Protein AF-A0A963LY62-F1 (afdb_monomer)

Structure (mmCIF, N/CA/C/O backbone):
data_AF-A0A963LY62-F1
#
_entry.id   AF-A0A963LY62-F1
#
loop_
_atom_site.group_PDB
_atom_site.id
_atom_site.type_symbol
_atom_site.label_atom_id
_atom_site.label_alt_id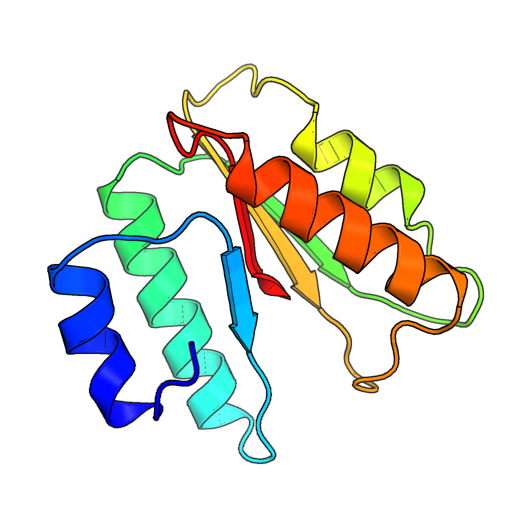
_atom_site.label_comp_id
_atom_site.label_asym_id
_atom_site.label_entity_id
_atom_site.label_seq_id
_atom_site.pdbx_PDB_ins_code
_atom_site.Cartn_x
_atom_site.Cartn_y
_atom_site.Cartn_z
_atom_site.occupancy
_atom_site.B_iso_or_equiv
_atom_site.auth_seq_id
_atom_site.auth_comp_id
_atom_site.auth_asym_id
_atom_site.auth_atom_id
_atom_site.pdbx_PDB_model_num
ATOM 1 N N . MET A 1 1 ? 5.225 13.145 5.036 1.00 85.56 1 MET A N 1
ATOM 2 C CA . MET A 1 1 ? 5.922 12.901 6.321 1.00 85.56 1 MET A CA 1
ATOM 3 C C . MET A 1 1 ? 6.841 11.711 6.127 1.00 85.56 1 MET A C 1
ATOM 5 O O . MET A 1 1 ? 6.401 10.757 5.504 1.00 85.56 1 MET A O 1
ATOM 9 N N . GLN A 1 2 ? 8.076 11.767 6.622 1.00 88.56 2 GLN A N 1
ATOM 10 C CA . GLN A 1 2 ? 9.010 10.639 6.577 1.00 88.56 2 GLN A CA 1
ATOM 11 C C . GLN A 1 2 ? 9.081 9.990 7.962 1.00 88.56 2 GLN A C 1
ATOM 13 O O . GLN A 1 2 ? 9.106 10.700 8.966 1.00 88.56 2 GLN A O 1
ATOM 18 N N . LEU A 1 3 ? 9.072 8.658 8.014 1.00 89.69 3 LEU A N 1
ATOM 19 C CA . LEU A 1 3 ? 9.144 7.877 9.249 1.00 89.69 3 LEU A CA 1
ATOM 20 C C . LEU A 1 3 ? 10.259 6.844 9.123 1.00 89.69 3 LEU A C 1
ATOM 22 O O . LEU A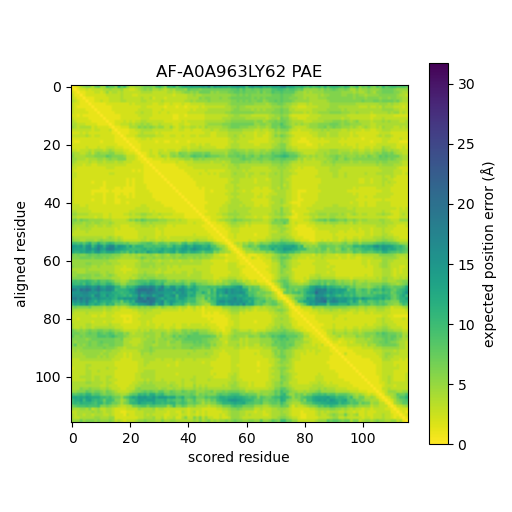 1 3 ? 10.378 6.191 8.089 1.00 89.69 3 LEU A O 1
ATOM 26 N N . ALA A 1 4 ? 11.043 6.668 10.185 1.00 91.25 4 ALA A N 1
ATOM 27 C CA . ALA A 1 4 ? 11.914 5.504 10.292 1.00 91.25 4 ALA A CA 1
ATOM 28 C C . ALA A 1 4 ? 11.075 4.247 10.582 1.00 91.25 4 ALA A C 1
ATOM 30 O O . ALA A 1 4 ? 10.039 4.337 11.245 1.00 91.25 4 ALA A O 1
ATOM 31 N N . ALA A 1 5 ? 11.547 3.068 10.162 1.00 89.25 5 ALA A N 1
ATOM 32 C CA . ALA A 1 5 ? 10.843 1.797 10.377 1.00 89.25 5 ALA A CA 1
ATOM 33 C C . ALA A 1 5 ? 10.464 1.576 11.857 1.00 89.25 5 ALA A C 1
ATOM 35 O O . ALA A 1 5 ? 9.315 1.271 12.169 1.00 89.25 5 ALA A O 1
ATOM 36 N N . ALA A 1 6 ? 11.384 1.868 12.784 1.00 90.81 6 ALA A N 1
ATOM 37 C CA . ALA A 1 6 ? 11.149 1.758 14.227 1.00 90.81 6 ALA A CA 1
ATOM 38 C C . ALA A 1 6 ? 10.020 2.669 14.760 1.00 90.81 6 ALA A C 1
ATOM 40 O O . ALA A 1 6 ? 9.446 2.404 15.813 1.00 90.81 6 ALA A O 1
ATOM 41 N N . GLN A 1 7 ? 9.682 3.749 14.050 1.00 93.25 7 GLN A N 1
ATOM 42 C CA . GLN A 1 7 ? 8.627 4.689 14.445 1.00 93.25 7 GLN A CA 1
ATOM 43 C C . GLN A 1 7 ? 7.249 4.301 13.890 1.00 93.25 7 GLN A C 1
ATOM 45 O O . GLN A 1 7 ? 6.236 4.855 14.327 1.00 93.25 7 GLN A O 1
ATOM 50 N N . LEU A 1 8 ? 7.191 3.358 12.943 1.00 94.06 8 LEU A N 1
ATOM 51 C CA . LEU A 1 8 ? 5.962 2.987 12.246 1.00 94.06 8 LEU A CA 1
ATOM 52 C C . LEU A 1 8 ? 4.893 2.465 13.205 1.00 94.06 8 LEU A C 1
ATOM 54 O O . LEU A 1 8 ? 3.744 2.891 13.129 1.00 94.06 8 LEU A O 1
ATOM 58 N N . GLN A 1 9 ? 5.260 1.590 14.140 1.00 93.00 9 GLN A N 1
ATOM 59 C CA . GLN A 1 9 ? 4.289 0.980 15.049 1.00 93.00 9 GLN A CA 1
ATOM 60 C C . GLN A 1 9 ? 3.604 2.027 15.939 1.00 93.00 9 GLN A C 1
ATOM 62 O O . GLN A 1 9 ? 2.378 2.056 16.039 1.00 93.00 9 GLN A O 1
ATOM 67 N N . GLY A 1 10 ? 4.379 2.955 16.510 1.00 94.62 10 GLY A N 1
ATOM 68 C CA . GLY A 1 10 ? 3.834 4.072 17.286 1.00 94.62 10 GLY A CA 1
ATOM 69 C C . GLY A 1 10 ? 2.997 5.038 16.441 1.00 94.62 10 GLY A C 1
ATOM 70 O O . GLY A 1 10 ? 2.042 5.628 16.941 1.00 94.62 10 GLY A O 1
ATOM 71 N N . HIS A 1 11 ? 3.313 5.191 15.152 1.00 94.69 11 HIS A N 1
ATOM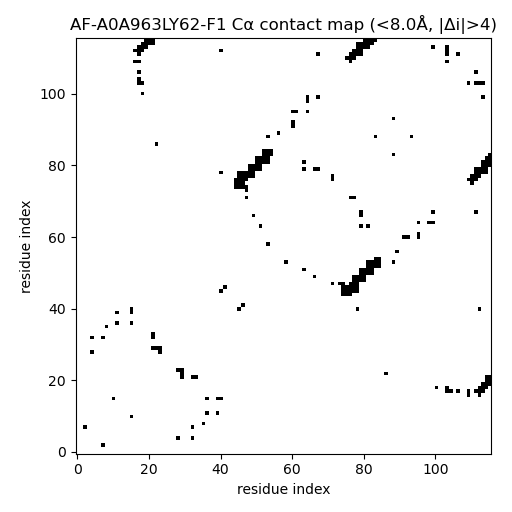 72 C CA . HIS A 1 11 ? 2.482 5.956 14.224 1.00 94.69 11 HIS A CA 1
ATOM 73 C C . HIS A 1 11 ? 1.130 5.269 13.964 1.00 94.69 11 HIS A C 1
ATOM 75 O O . HIS A 1 11 ? 0.094 5.915 14.096 1.00 94.69 11 HIS A O 1
ATOM 81 N N . LEU A 1 12 ? 1.123 3.963 13.680 1.00 94.12 12 LEU A N 1
ATOM 82 C CA . LEU A 1 12 ? -0.094 3.183 13.411 1.00 94.12 12 LEU A CA 1
ATOM 83 C C . LEU A 1 12 ? -1.065 3.139 14.602 1.00 94.12 12 LEU A C 1
ATOM 85 O O . LEU A 1 12 ? -2.283 3.104 14.409 1.00 94.12 12 LEU A O 1
ATOM 89 N N . GLN A 1 13 ? -0.540 3.196 15.829 1.00 92.06 13 GLN A N 1
ATOM 90 C CA . GLN A 1 13 ? -1.347 3.310 17.049 1.00 92.06 13 GLN A CA 1
ATOM 91 C C . GLN A 1 13 ? -2.074 4.656 17.157 1.00 92.06 13 GLN A C 1
ATOM 93 O O . GLN A 1 13 ? -3.195 4.708 17.655 1.00 92.06 13 GLN A O 1
ATOM 98 N N . LYS A 1 14 ? -1.464 5.745 16.671 1.00 92.56 14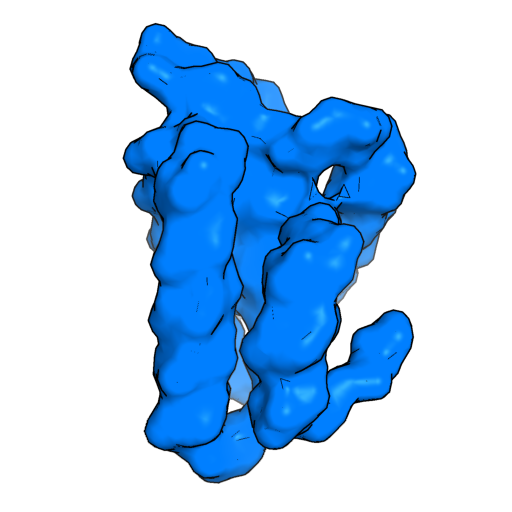 LYS A N 1
ATOM 99 C CA . LYS A 1 14 ? -2.079 7.085 16.671 1.00 92.56 14 LYS A CA 1
ATOM 100 C C . LYS A 1 14 ? -3.148 7.239 15.591 1.00 92.56 14 LYS A C 1
ATOM 102 O O . LYS A 1 14 ? -4.000 8.114 15.702 1.00 92.56 14 LYS A O 1
ATOM 107 N N . GLY A 1 15 ? -3.087 6.414 14.553 1.00 90.69 15 GLY A N 1
ATOM 108 C CA . GLY A 1 15 ? -4.059 6.388 13.471 1.00 90.69 15 GLY A CA 1
ATOM 109 C C . GLY A 1 15 ? -3.450 5.877 12.173 1.00 90.69 15 GLY A C 1
ATOM 110 O O . GLY A 1 15 ? -2.255 6.034 11.915 1.00 90.69 15 GLY A O 1
ATOM 111 N N . LEU A 1 16 ? -4.296 5.277 11.341 1.00 92.00 16 LEU A N 1
ATOM 112 C CA . LEU A 1 16 ? -3.931 4.888 9.987 1.00 92.00 16 LEU A CA 1
ATOM 113 C C . LEU A 1 16 ? -4.109 6.091 9.051 1.00 92.00 16 LEU A C 1
ATOM 115 O O . LEU A 1 16 ? -5.077 6.841 9.170 1.00 92.00 16 LEU A O 1
ATOM 119 N N . ARG A 1 17 ? -3.156 6.302 8.145 1.00 93.06 17 ARG A N 1
ATOM 120 C CA . ARG A 1 17 ? -3.222 7.333 7.100 1.00 93.06 17 ARG A CA 1
ATOM 121 C C . ARG A 1 17 ? -3.702 6.706 5.790 1.00 93.06 17 ARG A C 1
ATOM 123 O O . ARG A 1 17 ? -3.428 5.535 5.584 1.00 93.06 17 ARG A O 1
ATOM 130 N N . PRO A 1 18 ? -4.362 7.459 4.897 1.00 91.81 18 PRO A N 1
ATOM 131 C CA . PRO A 1 18 ? -4.924 6.906 3.660 1.00 91.81 18 PRO A CA 1
ATOM 132 C C . PRO A 1 18 ? -3.864 6.524 2.606 1.00 91.81 18 PRO A C 1
ATOM 134 O O . PRO A 1 18 ? -4.173 5.814 1.655 1.00 91.81 18 PRO A O 1
ATOM 137 N N . LEU A 1 19 ? -2.605 6.952 2.768 1.00 93.81 19 LEU A N 1
ATOM 138 C CA . LEU A 1 19 ? -1.501 6.640 1.855 1.00 93.81 19 LEU A CA 1
ATOM 139 C C . LEU A 1 19 ? -0.199 6.381 2.623 1.00 93.81 19 LEU A C 1
ATOM 141 O O . LEU A 1 19 ? 0.199 7.180 3.477 1.00 93.81 19 LEU A O 1
ATOM 145 N N . TYR A 1 20 ? 0.497 5.310 2.243 1.00 94.62 20 TYR A N 1
ATOM 146 C CA . TYR A 1 20 ? 1.864 5.005 2.653 1.00 94.62 20 TYR A CA 1
ATOM 147 C C . TYR A 1 20 ? 2.724 4.701 1.425 1.00 94.62 20 TYR A C 1
ATOM 149 O O . TYR A 1 20 ? 2.365 3.865 0.603 1.00 94.62 20 TYR A O 1
ATOM 157 N N . ALA A 1 21 ? 3.883 5.348 1.339 1.00 93.94 21 ALA A N 1
ATOM 158 C CA . ALA A 1 21 ? 4.934 4.986 0.396 1.00 93.94 21 ALA A CA 1
ATOM 159 C C . ALA A 1 21 ? 6.047 4.276 1.170 1.00 93.94 21 ALA A C 1
ATOM 161 O O . ALA A 1 21 ? 6.583 4.842 2.130 1.00 93.94 21 ALA A O 1
ATOM 162 N N . LEU A 1 22 ? 6.371 3.045 0.783 1.00 92.75 22 LEU A N 1
ATOM 163 C CA . LEU A 1 22 ? 7.398 2.236 1.425 1.00 92.75 22 LEU A CA 1
ATOM 164 C C . LEU A 1 22 ? 8.570 2.045 0.471 1.00 92.75 22 LEU A C 1
ATOM 166 O O . LEU A 1 22 ? 8.454 1.425 -0.579 1.00 92.75 22 LEU A O 1
ATOM 170 N N . HIS A 1 23 ? 9.731 2.548 0.869 1.00 89.88 23 HIS A N 1
ATOM 171 C CA . HIS A 1 23 ? 10.968 2.353 0.130 1.00 89.88 23 HIS A CA 1
ATOM 172 C C . HIS A 1 23 ? 12.109 2.068 1.105 1.00 89.88 23 HIS A C 1
ATOM 174 O O . HIS A 1 23 ? 12.147 2.608 2.212 1.00 89.88 23 HIS A O 1
ATOM 180 N N . GLY A 1 24 ? 13.047 1.224 0.694 1.00 88.25 24 GLY A N 1
ATOM 181 C CA . GLY A 1 24 ? 14.209 0.867 1.495 1.00 88.25 24 GLY A CA 1
ATOM 182 C C . GLY A 1 24 ? 15.047 -0.199 0.806 1.00 88.25 24 GLY A C 1
ATOM 183 O O . GLY A 1 24 ? 14.522 -0.999 0.034 1.00 88.25 24 GLY A O 1
ATOM 184 N N . ASP A 1 25 ? 16.343 -0.198 1.103 1.00 86.69 25 ASP A N 1
ATOM 185 C CA . ASP A 1 25 ? 17.300 -1.151 0.530 1.00 86.69 25 ASP A CA 1
ATOM 186 C C . ASP A 1 25 ? 17.292 -2.501 1.262 1.00 86.69 25 ASP A C 1
ATOM 188 O O . ASP A 1 25 ? 17.836 -3.481 0.762 1.00 86.69 25 ASP A O 1
ATOM 192 N N . GLU A 1 26 ? 16.659 -2.561 2.439 1.00 91.75 26 GLU A N 1
ATOM 193 C CA . GLU A 1 26 ? 16.497 -3.766 3.252 1.00 91.75 26 GLU A CA 1
ATOM 194 C C . GLU A 1 26 ? 15.108 -4.389 3.020 1.00 91.75 26 GLU A C 1
ATOM 196 O O . GLU A 1 26 ? 14.115 -3.905 3.577 1.00 91.75 26 GLU A O 1
ATOM 201 N N . PRO A 1 27 ? 14.995 -5.485 2.239 1.00 88.31 27 PRO A N 1
ATOM 202 C CA . PRO A 1 27 ? 13.697 -6.056 1.873 1.00 88.31 27 PRO A CA 1
ATOM 203 C C . PRO A 1 27 ? 12.889 -6.540 3.078 1.00 88.31 27 PRO A C 1
ATOM 205 O O . PRO A 1 27 ? 11.663 -6.442 3.076 1.00 88.31 27 PRO A O 1
ATOM 208 N N . LEU A 1 28 ? 13.575 -7.035 4.115 1.00 91.69 28 LEU A N 1
ATOM 209 C CA . LEU A 1 28 ? 12.936 -7.504 5.341 1.00 91.69 28 LEU A CA 1
ATOM 210 C C . LEU A 1 28 ? 12.211 -6.360 6.059 1.00 91.69 28 LEU A C 1
ATOM 212 O O . LEU A 1 28 ? 11.037 -6.507 6.380 1.00 91.69 28 LEU A O 1
ATOM 216 N N . LEU A 1 29 ? 12.858 -5.201 6.220 1.00 92.25 29 LEU A N 1
ATOM 217 C CA . LEU A 1 29 ? 12.248 -4.043 6.883 1.00 92.25 29 LEU A CA 1
ATOM 218 C C . LEU A 1 29 ? 11.037 -3.510 6.109 1.00 92.25 29 LEU A C 1
ATOM 220 O O . LEU A 1 29 ? 10.029 -3.137 6.707 1.00 92.25 29 LEU A O 1
ATOM 224 N N . VAL A 1 30 ? 11.109 -3.497 4.773 1.00 92.31 30 VAL A N 1
ATOM 225 C CA . VAL A 1 30 ? 9.970 -3.110 3.923 1.00 92.31 30 VAL A CA 1
ATOM 226 C C . VAL A 1 30 ? 8.814 -4.099 4.088 1.00 92.31 30 VAL A C 1
ATOM 228 O O . VAL A 1 30 ? 7.657 -3.685 4.184 1.00 92.31 30 VAL A O 1
ATOM 231 N N . GLN A 1 31 ? 9.111 -5.398 4.156 1.00 92.38 31 GLN A N 1
ATOM 232 C CA . GLN A 1 31 ? 8.101 -6.431 4.364 1.00 92.38 31 GLN A CA 1
ATOM 233 C C . GLN A 1 31 ? 7.445 -6.320 5.747 1.00 92.38 31 GLN A C 1
ATOM 235 O O . GLN A 1 31 ? 6.219 -6.337 5.834 1.00 92.38 31 GLN A O 1
ATOM 240 N N . GLU A 1 32 ? 8.228 -6.149 6.810 1.00 94.75 32 GLU A N 1
ATOM 241 C CA . GLU A 1 32 ? 7.713 -5.968 8.171 1.00 94.75 32 GLU A CA 1
ATOM 242 C C . GLU A 1 32 ? 6.836 -4.717 8.278 1.00 94.75 32 GLU A C 1
ATOM 244 O O . GLU A 1 32 ? 5.765 -4.745 8.889 1.00 94.75 32 GLU A O 1
ATOM 249 N N . ALA A 1 33 ? 7.247 -3.626 7.629 1.00 94.88 33 ALA A N 1
ATOM 250 C CA . ALA A 1 33 ? 6.463 -2.403 7.576 1.00 94.88 33 ALA A CA 1
ATOM 251 C C . ALA A 1 33 ? 5.129 -2.599 6.836 1.00 94.88 33 ALA A C 1
ATOM 253 O O . ALA A 1 33 ? 4.080 -2.173 7.329 1.00 94.88 33 ALA A O 1
ATOM 254 N N . LEU A 1 34 ? 5.147 -3.288 5.689 1.00 94.81 34 LEU A N 1
ATOM 255 C CA . LEU A 1 34 ? 3.936 -3.680 4.965 1.00 94.81 34 LEU A CA 1
ATOM 256 C C . LEU A 1 34 ? 3.012 -4.523 5.848 1.00 94.81 34 LEU A C 1
ATOM 258 O O . LEU A 1 34 ? 1.814 -4.254 5.917 1.00 94.81 34 LEU A O 1
ATOM 262 N N . ASP A 1 35 ? 3.548 -5.524 6.540 1.00 95.19 35 ASP A N 1
ATOM 263 C CA . ASP A 1 35 ? 2.756 -6.423 7.377 1.00 95.19 35 ASP A CA 1
ATOM 264 C C . ASP A 1 35 ? 2.142 -5.700 8.581 1.00 95.19 35 ASP A C 1
ATOM 266 O O . ASP A 1 35 ? 0.966 -5.917 8.883 1.00 95.19 35 ASP A O 1
ATOM 270 N N . ALA A 1 36 ? 2.869 -4.762 9.194 1.00 95.56 36 ALA A N 1
ATOM 271 C CA . ALA A 1 36 ? 2.344 -3.911 10.259 1.00 95.56 36 ALA A CA 1
ATOM 272 C C . ALA A 1 36 ? 1.180 -3.028 9.776 1.00 95.56 36 ALA A C 1
ATOM 274 O O . ALA A 1 36 ? 0.148 -2.935 10.447 1.00 95.56 36 ALA A O 1
ATOM 275 N N . ILE A 1 37 ? 1.311 -2.411 8.596 1.00 95.88 37 ILE A N 1
ATOM 276 C CA . ILE A 1 37 ? 0.244 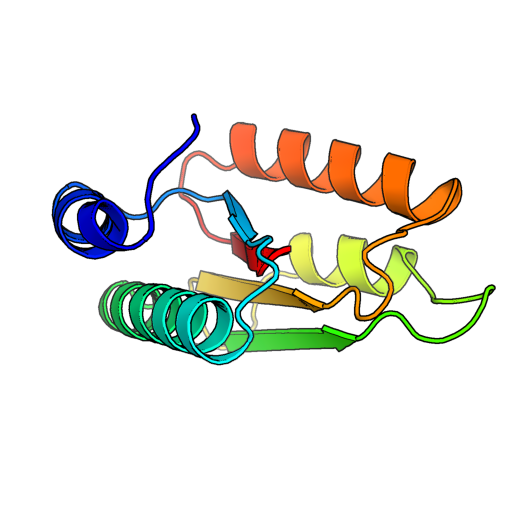-1.586 8.012 1.00 95.88 37 ILE A CA 1
ATOM 277 C C . ILE A 1 37 ? -0.979 -2.446 7.683 1.00 95.88 37 ILE A C 1
ATOM 279 O O . ILE A 1 37 ? -2.096 -2.080 8.045 1.00 95.88 37 ILE A O 1
ATOM 283 N N . ARG A 1 38 ? -0.783 -3.620 7.070 1.00 95.38 38 ARG A N 1
ATOM 284 C CA . ARG A 1 38 ? -1.867 -4.565 6.753 1.00 95.38 38 ARG A CA 1
ATOM 285 C C . ARG A 1 38 ? -2.593 -5.049 8.001 1.00 95.38 38 ARG A C 1
ATOM 287 O O . ARG A 1 38 ? -3.815 -5.161 7.982 1.00 95.38 38 ARG A O 1
ATOM 294 N N . ALA A 1 39 ? -1.861 -5.376 9.065 1.00 95.25 39 ALA A N 1
ATOM 295 C CA . ALA A 1 39 ? -2.456 -5.795 10.329 1.00 95.25 39 ALA A CA 1
ATOM 296 C C . ALA A 1 39 ? -3.358 -4.687 10.885 1.00 95.25 39 ALA A C 1
ATOM 298 O O . ALA A 1 39 ? -4.535 -4.928 11.151 1.00 95.25 39 ALA A O 1
ATOM 299 N N . ARG A 1 40 ? -2.849 -3.450 10.933 1.00 95.25 40 ARG A N 1
ATOM 300 C CA . ARG A 1 40 ? -3.626 -2.305 11.410 1.00 95.25 40 ARG A CA 1
ATOM 301 C C . ARG A 1 40 ? -4.828 -1.984 10.520 1.00 95.25 40 ARG A C 1
ATOM 303 O O . ARG A 1 40 ? -5.891 -1.652 11.032 1.00 95.25 40 ARG A O 1
ATOM 310 N N . ALA A 1 41 ? -4.680 -2.089 9.202 1.00 93.75 41 ALA A N 1
ATOM 311 C CA . ALA A 1 41 ? -5.775 -1.892 8.258 1.00 93.75 41 ALA A CA 1
ATOM 312 C C . ALA A 1 41 ? -6.894 -2.920 8.489 1.00 93.75 41 ALA A C 1
ATOM 314 O O . ALA A 1 41 ? -8.060 -2.553 8.598 1.00 93.75 41 ALA A O 1
ATOM 315 N N . ARG A 1 42 ? -6.559 -4.201 8.672 1.00 92.62 42 ARG A N 1
ATOM 316 C CA . ARG A 1 42 ? -7.564 -5.237 8.967 1.00 92.62 42 ARG A CA 1
ATOM 317 C C . ARG A 1 42 ? -8.336 -4.961 10.255 1.00 92.62 42 ARG A C 1
ATOM 319 O O . ARG A 1 42 ? -9.552 -5.110 10.265 1.00 92.62 42 ARG A O 1
ATOM 326 N N . GLU A 1 43 ? -7.660 -4.509 11.310 1.00 93.12 43 GLU A N 1
ATOM 327 C CA . GLU A 1 43 ? -8.317 -4.104 12.566 1.00 93.12 43 GLU A CA 1
ATOM 328 C C . GLU A 1 43 ? -9.313 -2.950 12.376 1.00 93.12 43 GLU A C 1
ATOM 330 O O . GLU A 1 43 ? -10.276 -2.836 13.129 1.00 93.12 43 GLU A O 1
ATOM 335 N N . LEU A 1 44 ? -9.085 -2.093 11.378 1.00 90.88 44 LEU A N 1
ATOM 336 C CA . LEU A 1 44 ? -9.937 -0.951 11.042 1.00 90.88 44 LEU A CA 1
ATOM 337 C C . LEU A 1 44 ? -11.005 -1.277 9.984 1.00 90.88 44 LEU A C 1
ATOM 339 O O . LEU A 1 44 ? -11.663 -0.364 9.491 1.00 90.88 44 LEU A O 1
ATOM 343 N N . GLY A 1 45 ? -11.190 -2.554 9.635 1.00 90.69 45 GLY A N 1
ATOM 344 C CA . GLY A 1 45 ? -12.252 -2.997 8.728 1.00 90.69 45 GLY A CA 1
ATOM 345 C C . GLY A 1 45 ? -11.896 -2.958 7.241 1.00 90.69 45 GLY A C 1
ATOM 346 O O . GLY A 1 45 ? -12.784 -3.100 6.407 1.00 90.69 45 GLY A O 1
ATOM 347 N N . TYR A 1 46 ? -10.615 -2.803 6.888 1.00 91.56 46 TYR A N 1
ATOM 348 C CA . TYR A 1 46 ? -10.148 -2.959 5.507 1.00 91.56 46 TYR A CA 1
ATOM 349 C C . TYR A 1 46 ? -10.155 -4.447 5.134 1.00 91.56 46 TYR A C 1
ATOM 351 O O . TYR A 1 46 ? -9.159 -5.159 5.300 1.00 91.56 46 TYR A O 1
ATOM 359 N N . GLY A 1 47 ? -11.326 -4.927 4.716 1.00 88.12 47 GLY A N 1
ATOM 360 C CA . GLY A 1 47 ? -11.597 -6.340 4.450 1.00 88.12 47 GLY A CA 1
ATOM 361 C C . GLY A 1 47 ? -11.172 -6.793 3.057 1.00 88.12 47 GLY A C 1
ATOM 362 O O . GLY A 1 47 ? -10.834 -7.962 2.869 1.00 88.12 47 GLY A O 1
ATOM 363 N N . GLU A 1 48 ? -11.138 -5.872 2.093 1.00 89.88 48 GLU A N 1
ATOM 364 C CA . GLU A 1 48 ? -10.722 -6.157 0.723 1.00 89.88 48 GLU A CA 1
ATOM 365 C C . GLU A 1 48 ? -9.288 -5.690 0.458 1.00 89.88 48 GLU A C 1
ATOM 367 O O . GLU A 1 48 ? -8.838 -4.660 0.965 1.00 89.88 48 GLU A O 1
ATOM 372 N N . ARG A 1 49 ? -8.554 -6.471 -0.341 1.00 91.56 49 ARG A N 1
ATOM 373 C CA . ARG A 1 49 ? -7.170 -6.182 -0.711 1.00 91.56 49 ARG A CA 1
ATOM 374 C C . ARG A 1 49 ? -6.920 -6.503 -2.176 1.00 91.56 49 ARG A C 1
ATOM 376 O O . ARG A 1 49 ? -6.970 -7.669 -2.564 1.00 91.56 49 ARG A O 1
ATOM 383 N N . THR A 1 50 ? -6.517 -5.498 -2.938 1.00 92.25 50 THR A N 1
ATOM 384 C CA . THR A 1 50 ? -6.041 -5.644 -4.315 1.00 92.25 50 THR A CA 1
ATOM 385 C C . THR A 1 50 ? -4.538 -5.389 -4.372 1.00 92.25 50 THR A C 1
ATOM 387 O O . THR A 1 50 ? -3.991 -4.578 -3.625 1.00 92.25 50 THR A O 1
ATOM 390 N N . VAL A 1 51 ? -3.829 -6.147 -5.212 1.00 94.06 51 VAL A N 1
ATOM 391 C CA . VAL A 1 51 ? -2.370 -6.047 -5.341 1.00 94.06 51 VAL A CA 1
ATOM 392 C C . VAL A 1 51 ? -2.001 -5.927 -6.808 1.00 94.06 51 VAL A C 1
ATOM 394 O O . VAL A 1 51 ? -2.293 -6.806 -7.613 1.00 94.06 51 VAL A O 1
ATOM 397 N N . HIS A 1 52 ? -1.287 -4.861 -7.124 1.00 94.44 52 HIS A N 1
ATOM 398 C CA . HIS A 1 52 ? -0.862 -4.467 -8.449 1.00 94.44 52 HIS A CA 1
ATOM 399 C C . HIS A 1 52 ? 0.662 -4.441 -8.480 1.00 94.44 52 HIS A C 1
ATOM 401 O O . HIS A 1 52 ? 1.293 -3.553 -7.917 1.00 94.44 52 HIS A O 1
ATOM 407 N N . THR A 1 53 ? 1.279 -5.443 -9.105 1.00 93.56 53 THR A N 1
ATOM 408 C CA . THR A 1 53 ? 2.741 -5.477 -9.246 1.00 93.56 53 THR A CA 1
ATOM 409 C C . THR A 1 53 ? 3.135 -4.916 -10.601 1.00 93.56 53 THR A C 1
ATOM 411 O O . THR A 1 53 ? 2.817 -5.508 -11.632 1.00 93.56 53 THR A O 1
ATOM 414 N N . VAL A 1 54 ? 3.841 -3.788 -10.590 1.00 91.12 54 VAL A N 1
ATOM 415 C CA . VAL A 1 54 ? 4.352 -3.140 -11.795 1.00 91.12 54 VAL A CA 1
ATOM 416 C C . VAL A 1 54 ? 5.372 -4.057 -12.458 1.00 91.12 54 VAL A C 1
ATOM 418 O O . VAL A 1 54 ? 6.393 -4.411 -11.868 1.00 91.12 54 VAL A O 1
ATOM 421 N N . SER A 1 55 ? 5.082 -4.444 -13.697 1.00 86.62 55 SER A N 1
ATOM 422 C CA . SER A 1 55 ? 5.923 -5.320 -14.507 1.00 86.62 55 SER A CA 1
ATOM 423 C C . SER A 1 55 ? 5.957 -4.821 -15.946 1.00 86.62 55 SER A C 1
ATOM 425 O O . SER A 1 55 ? 4.916 -4.568 -16.551 1.00 86.62 55 SER A O 1
ATOM 427 N N . GLY A 1 56 ? 7.164 -4.696 -16.497 1.00 79.81 56 GLY A N 1
ATOM 428 C CA . GLY A 1 56 ? 7.379 -4.215 -17.860 1.00 79.81 56 GLY A CA 1
ATOM 429 C C . GLY A 1 56 ? 7.096 -2.720 -18.054 1.00 79.81 56 GLY A C 1
ATOM 430 O O . GLY A 1 56 ? 6.727 -1.998 -17.132 1.00 79.81 56 GLY A O 1
ATOM 431 N N . ALA A 1 57 ? 7.309 -2.248 -19.284 1.00 74.06 57 ALA A N 1
ATOM 432 C CA . ALA A 1 57 ? 7.131 -0.841 -19.655 1.00 74.06 57 ALA A CA 1
ATOM 433 C C . ALA A 1 57 ? 5.662 -0.440 -19.890 1.00 74.06 57 ALA A C 1
ATOM 435 O O . ALA A 1 57 ? 5.360 0.747 -19.914 1.00 74.06 57 ALA A O 1
ATOM 436 N N . HIS A 1 58 ? 4.769 -1.418 -20.061 1.00 79.81 58 HIS A N 1
ATOM 437 C CA . HIS A 1 58 ? 3.359 -1.223 -20.424 1.00 79.81 58 HIS A CA 1
ATOM 438 C C . HIS A 1 58 ? 2.413 -1.673 -19.311 1.00 79.81 58 HIS A C 1
ATOM 440 O O . HIS A 1 58 ? 1.344 -2.219 -19.574 1.00 79.81 58 HIS A O 1
ATOM 446 N N . PHE A 1 59 ? 2.843 -1.521 -18.059 1.00 89.75 59 PHE A N 1
ATOM 447 C CA . PHE A 1 59 ? 1.982 -1.813 -16.926 1.00 89.75 59 PHE A CA 1
ATOM 448 C C . PHE A 1 59 ? 0.743 -0.909 -16.961 1.00 89.75 59 PHE A C 1
ATOM 450 O O . PHE A 1 59 ? 0.863 0.309 -17.088 1.00 89.75 59 PHE A O 1
ATOM 457 N N . ASP A 1 60 ? -0.437 -1.510 -16.832 1.00 90.62 60 ASP A N 1
ATOM 458 C CA . ASP A 1 60 ? -1.701 -0.789 -16.900 1.00 90.62 60 ASP A CA 1
ATOM 459 C C . ASP A 1 60 ? -2.002 -0.055 -15.584 1.00 90.62 60 ASP A C 1
ATOM 461 O O . ASP A 1 60 ? -2.574 -0.599 -14.637 1.00 90.62 60 ASP A O 1
ATOM 465 N N . TRP A 1 61 ? -1.624 1.220 -15.538 1.00 91.38 61 TRP A N 1
ATOM 466 C CA . TRP A 1 61 ? -1.921 2.107 -14.417 1.00 91.38 61 TRP A CA 1
ATOM 467 C C . TRP A 1 61 ? -3.404 2.478 -14.311 1.00 91.38 61 TRP A C 1
ATOM 469 O O . TRP A 1 61 ? -3.845 2.877 -13.233 1.00 91.38 61 TRP A O 1
ATOM 479 N N . SER A 1 62 ? -4.192 2.317 -15.378 1.00 91.25 62 SER A N 1
ATOM 480 C CA . SER A 1 62 ? -5.628 2.608 -15.332 1.00 91.25 62 SER A CA 1
ATOM 481 C C . SER A 1 62 ? -6.375 1.621 -14.433 1.00 91.25 62 SER A C 1
ATOM 483 O O . SER A 1 62 ? -7.252 2.033 -13.676 1.00 91.25 62 SER A O 1
ATOM 485 N N . ALA A 1 63 ? -5.951 0.353 -14.409 1.00 90.38 63 ALA A N 1
ATOM 486 C CA . ALA A 1 63 ? -6.490 -0.658 -13.502 1.00 90.38 63 ALA A CA 1
ATOM 487 C C . ALA A 1 63 ? -6.249 -0.315 -12.020 1.00 90.38 63 ALA A C 1
ATOM 489 O O . ALA A 1 63 ? -7.115 -0.560 -11.182 1.00 90.38 63 ALA A O 1
ATOM 490 N N . VAL A 1 64 ? -5.099 0.287 -11.695 1.00 91.38 64 VAL A N 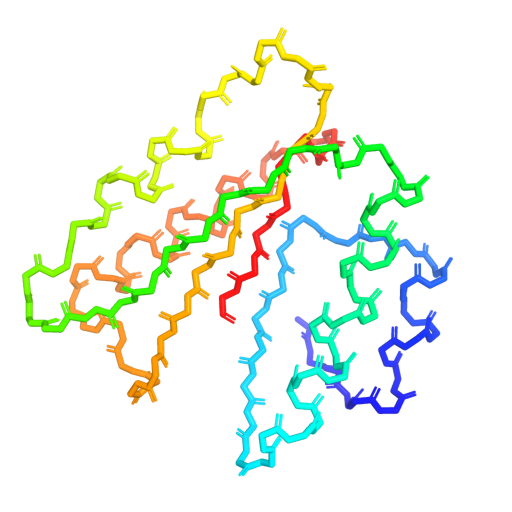1
ATOM 491 C CA . VAL A 1 64 ? -4.780 0.741 -10.328 1.00 91.38 64 VAL A CA 1
ATOM 492 C C . VAL A 1 64 ? -5.699 1.886 -9.910 1.00 91.38 64 VAL A C 1
ATOM 494 O O . VAL A 1 64 ? -6.267 1.862 -8.821 1.00 91.38 64 VAL A O 1
ATOM 497 N N . LEU A 1 65 ? -5.867 2.882 -10.783 1.00 89.56 65 LEU A N 1
ATOM 498 C CA . LEU A 1 65 ? -6.744 4.027 -10.528 1.00 89.56 65 LEU A CA 1
ATOM 499 C C . LEU A 1 65 ? -8.207 3.588 -10.380 1.00 89.56 65 LEU A C 1
ATOM 501 O O . LEU A 1 65 ? -8.907 4.067 -9.490 1.00 89.56 65 LEU A O 1
ATOM 505 N N . ALA A 1 66 ? -8.651 2.646 -11.215 1.00 88.75 66 ALA A N 1
ATOM 506 C CA . ALA A 1 66 ? -10.000 2.096 -11.165 1.00 88.75 66 ALA A CA 1
ATOM 507 C C . ALA A 1 66 ? -10.274 1.335 -9.860 1.00 88.75 66 ALA A C 1
ATOM 509 O O . ALA A 1 66 ? -11.355 1.490 -9.293 1.00 88.75 66 ALA A O 1
ATOM 510 N N . ALA A 1 67 ? -9.298 0.576 -9.342 1.00 86.12 67 ALA A N 1
ATOM 511 C CA . ALA A 1 67 ? -9.436 -0.114 -8.057 1.00 86.12 67 ALA A CA 1
ATOM 512 C C . ALA A 1 67 ? -9.760 0.867 -6.917 1.00 86.12 67 ALA A C 1
ATOM 514 O O . ALA A 1 67 ? -10.610 0.590 -6.084 1.00 86.12 67 ALA A O 1
ATOM 515 N N . GLY A 1 68 ? -9.159 2.057 -6.943 1.00 79.50 68 GLY A N 1
ATOM 516 C CA . GLY A 1 68 ? -9.409 3.115 -5.966 1.00 79.50 68 GLY A CA 1
ATOM 517 C C . GLY A 1 68 ? -10.776 3.787 -6.024 1.00 79.50 68 GLY A C 1
ATOM 518 O O . GLY A 1 68 ? -11.209 4.383 -5.043 1.00 79.50 68 GLY A O 1
ATOM 519 N N . GLN A 1 69 ? -11.431 3.737 -7.183 1.00 77.62 69 GLN A N 1
ATOM 520 C CA . GLN A 1 69 ? -12.746 4.345 -7.408 1.00 77.62 69 GLN A CA 1
ATOM 521 C C . GLN A 1 69 ? -13.884 3.326 -7.309 1.00 77.62 69 GLN A C 1
ATOM 523 O O . GLN A 1 69 ? -15.052 3.706 -7.233 1.00 77.62 69 GLN A O 1
ATOM 528 N N . SER A 1 70 ? -13.562 2.033 -7.331 1.00 71.75 70 SER A N 1
ATOM 529 C CA . SER A 1 70 ? -14.554 0.977 -7.206 1.00 71.75 70 SER A CA 1
ATOM 530 C C . SER A 1 70 ? -15.055 0.920 -5.770 1.00 71.75 70 SER A C 1
ATOM 532 O O . SER A 1 70 ? -14.280 0.655 -4.861 1.00 71.75 70 SER A O 1
ATOM 534 N N . LEU A 1 71 ? -16.353 1.116 -5.546 1.00 66.06 71 LEU A N 1
ATOM 535 C CA . LEU A 1 71 ? -16.966 0.773 -4.263 1.00 66.06 71 LEU A CA 1
ATOM 536 C C . LEU A 1 71 ? -16.902 -0.748 -4.099 1.00 66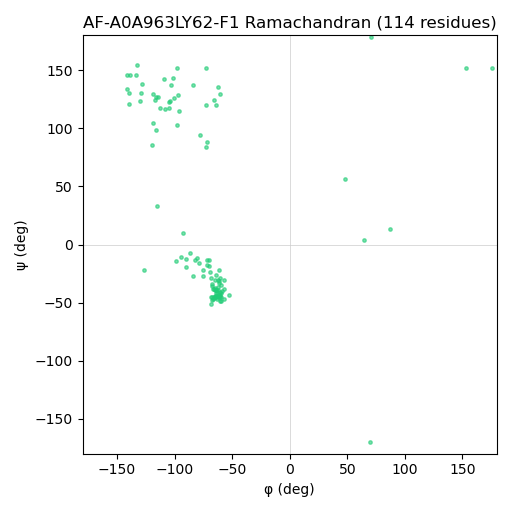.06 71 LEU A C 1
ATOM 538 O O . LEU A 1 71 ? -17.353 -1.487 -4.979 1.00 66.06 71 LEU A O 1
ATOM 542 N N . SER A 1 72 ? -16.314 -1.219 -3.000 1.00 64.75 72 SER A N 1
ATOM 543 C CA . SER A 1 72 ? -16.341 -2.644 -2.686 1.00 64.75 72 SER A CA 1
ATOM 544 C C . SER A 1 72 ? -17.791 -3.087 -2.485 1.00 64.75 72 SER A C 1
ATOM 546 O O . SER A 1 72 ? -18.587 -2.412 -1.835 1.00 64.75 72 SER A O 1
ATOM 548 N N . LEU A 1 73 ? -18.145 -4.231 -3.071 1.00 64.75 73 LEU A N 1
ATOM 549 C CA . LEU A 1 73 ? -19.476 -4.828 -2.925 1.00 64.75 73 LEU A CA 1
ATOM 550 C C . LEU A 1 73 ? -19.623 -5.606 -1.607 1.00 64.75 73 LEU A C 1
ATOM 552 O O . LEU A 1 73 ? -20.729 -6.018 -1.262 1.00 64.75 73 LEU A O 1
ATOM 556 N N . PHE A 1 74 ? -18.511 -5.845 -0.901 1.00 65.19 74 PHE A N 1
ATOM 557 C CA . PHE A 1 74 ? -18.434 -6.773 0.230 1.00 65.19 74 PHE A CA 1
ATOM 558 C C . PHE A 1 74 ? -17.850 -6.157 1.505 1.00 65.19 74 PHE A C 1
ATOM 560 O O . PHE A 1 74 ? -18.079 -6.700 2.585 1.00 65.19 74 PHE A O 1
ATOM 567 N N . ALA A 1 75 ? -17.088 -5.067 1.402 1.00 65.19 75 ALA A N 1
ATOM 568 C CA . ALA A 1 75 ? -16.448 -4.413 2.535 1.00 65.19 75 ALA A CA 1
ATOM 569 C C . ALA A 1 75 ? -16.654 -2.898 2.481 1.00 65.19 75 ALA A C 1
ATOM 571 O O . ALA A 1 75 ? -16.621 -2.294 1.418 1.00 65.19 75 ALA A O 1
ATOM 572 N N . ASP A 1 76 ? -16.783 -2.260 3.641 1.00 75.62 76 ASP A N 1
ATOM 573 C CA . ASP A 1 76 ? -16.911 -0.798 3.705 1.00 75.62 76 ASP A CA 1
ATOM 574 C C . ASP A 1 76 ? -15.584 -0.085 3.384 1.00 75.62 76 ASP A C 1
ATOM 576 O O . ASP A 1 76 ? -15.563 1.110 3.094 1.00 75.62 76 ASP A O 1
ATOM 580 N N . ARG A 1 77 ? -14.455 -0.809 3.461 1.00 88.56 77 ARG A N 1
ATOM 581 C CA . ARG A 1 77 ? -13.105 -0.287 3.220 1.00 88.56 77 ARG A CA 1
ATOM 582 C C . ARG A 1 77 ? -12.237 -1.290 2.471 1.00 88.56 77 ARG A C 1
ATOM 584 O O . ARG A 1 77 ? -12.302 -2.498 2.721 1.00 88.56 77 ARG A O 1
ATOM 591 N N . GLN A 1 78 ? -11.356 -0.778 1.620 1.00 90.56 78 GLN A N 1
ATOM 592 C CA . GLN A 1 78 ? -10.445 -1.581 0.806 1.00 90.56 78 GLN A CA 1
ATOM 593 C C . GLN A 1 78 ? -9.009 -1.064 0.848 1.00 90.56 78 GLN A C 1
ATOM 595 O O . GLN A 1 78 ? -8.740 0.118 1.059 1.00 90.56 78 GLN A O 1
ATOM 600 N N . MET A 1 79 ? -8.065 -1.963 0.616 1.00 92.19 79 MET A N 1
ATOM 601 C CA . MET A 1 79 ? -6.643 -1.661 0.549 1.00 92.19 79 MET A CA 1
ATOM 602 C C . MET A 1 79 ? -6.112 -1.968 -0.848 1.00 92.19 79 MET A C 1
ATOM 604 O O . MET A 1 79 ? -6.205 -3.104 -1.313 1.00 92.19 79 MET A O 1
ATOM 608 N N . VAL A 1 80 ? -5.504 -0.974 -1.486 1.00 93.69 80 VAL A N 1
ATOM 609 C CA . VAL A 1 80 ? -4.868 -1.106 -2.796 1.00 93.69 80 VAL A CA 1
ATOM 610 C C . VAL A 1 80 ? -3.356 -1.045 -2.619 1.00 93.69 80 VAL A C 1
ATOM 612 O O . VAL A 1 80 ? -2.795 -0.039 -2.184 1.00 93.69 80 VAL A O 1
ATOM 615 N N . GLU A 1 81 ? -2.678 -2.138 -2.957 1.00 94.81 81 GLU A N 1
ATOM 616 C CA . GLU A 1 81 ? -1.221 -2.225 -2.912 1.00 94.81 81 GLU A CA 1
ATOM 617 C C . GLU A 1 81 ? -0.631 -2.161 -4.311 1.00 94.81 81 GLU A C 1
ATOM 619 O O . GLU A 1 81 ? -0.811 -3.070 -5.115 1.00 94.81 81 GLU A O 1
ATOM 624 N N . VAL A 1 82 ? 0.153 -1.133 -4.577 1.00 94.50 82 VAL A N 1
ATOM 625 C CA . VAL A 1 82 ? 1.013 -1.015 -5.743 1.00 94.50 82 VAL A CA 1
ATOM 626 C C . VAL A 1 82 ? 2.415 -1.443 -5.332 1.00 94.50 82 VAL A C 1
ATOM 628 O O . VAL A 1 82 ? 2.950 -0.991 -4.331 1.00 94.50 82 VAL A O 1
ATOM 631 N N . ARG A 1 83 ? 3.022 -2.354 -6.089 1.00 93.25 83 ARG A N 1
ATOM 632 C CA . ARG A 1 83 ? 4.400 -2.802 -5.873 1.00 93.25 83 ARG A CA 1
ATOM 633 C C . ARG A 1 83 ? 5.224 -2.414 -7.075 1.00 93.25 83 ARG A C 1
ATOM 635 O O . ARG A 1 83 ? 4.881 -2.796 -8.191 1.00 93.25 83 ARG A O 1
ATOM 642 N N . ILE A 1 84 ? 6.332 -1.719 -6.849 1.00 92.38 84 ILE A N 1
ATOM 643 C CA . ILE A 1 84 ? 7.229 -1.267 -7.915 1.00 92.38 84 ILE A CA 1
ATOM 644 C C . ILE A 1 84 ? 8.610 -1.894 -7.688 1.00 92.38 84 ILE A C 1
ATOM 646 O O . ILE A 1 84 ? 9.470 -1.259 -7.081 1.00 92.38 84 ILE A O 1
ATOM 650 N N . PRO A 1 85 ? 8.867 -3.131 -8.167 1.00 87.50 85 PRO A N 1
ATOM 651 C CA . PRO A 1 85 ? 10.117 -3.845 -7.881 1.00 87.50 85 PRO A CA 1
ATOM 652 C C . PRO A 1 85 ? 11.383 -3.089 -8.298 1.00 87.50 85 PRO A C 1
ATOM 654 O O . PRO A 1 85 ? 12.432 -3.237 -7.684 1.00 87.50 85 PRO A O 1
ATOM 657 N N . THR A 1 86 ? 11.297 -2.271 -9.348 1.00 86.56 86 THR A N 1
ATOM 658 C CA . THR A 1 86 ? 12.421 -1.474 -9.863 1.00 86.56 86 THR A CA 1
ATOM 659 C C . THR A 1 86 ? 12.581 -0.123 -9.160 1.00 86.56 86 THR A C 1
ATOM 661 O O . THR A 1 86 ? 13.513 0.615 -9.480 1.00 86.56 86 THR A O 1
ATOM 664 N N . GLY A 1 87 ? 11.633 0.257 -8.294 1.00 84.81 87 GLY A N 1
ATOM 665 C CA . GLY A 1 87 ? 11.499 1.603 -7.731 1.00 84.81 87 GLY A CA 1
ATOM 666 C C . GLY A 1 87 ? 11.170 2.694 -8.759 1.00 84.81 87 GLY A C 1
ATOM 667 O O . GLY A 1 87 ? 11.129 3.872 -8.417 1.00 84.81 87 GLY A O 1
ATOM 668 N N . LYS A 1 88 ? 10.956 2.334 -10.033 1.00 87.94 88 LYS A N 1
ATOM 669 C CA . LYS A 1 88 ? 10.771 3.281 -11.139 1.00 87.94 88 LYS A CA 1
ATOM 670 C C . LYS A 1 88 ? 9.367 3.138 -11.737 1.00 87.94 88 LYS A C 1
ATOM 672 O O . LYS A 1 88 ? 9.172 2.272 -12.588 1.00 87.94 88 LYS A O 1
ATOM 677 N N . PRO A 1 89 ? 8.406 4.003 -11.358 1.00 86.81 89 PRO A N 1
ATOM 678 C CA . PRO A 1 89 ? 7.050 3.986 -11.919 1.00 86.81 89 PRO A CA 1
ATOM 679 C C . PRO A 1 89 ? 6.971 4.442 -13.388 1.00 86.81 89 PRO A C 1
ATOM 681 O O . PRO A 1 89 ? 5.948 4.256 -14.041 1.00 86.81 89 PRO A O 1
ATOM 684 N N . GLY A 1 90 ? 8.029 5.058 -13.927 1.00 88.88 90 GLY A N 1
ATOM 685 C CA . GLY A 1 90 ? 8.004 5.635 -15.273 1.00 88.88 90 GLY A CA 1
ATOM 686 C C . GLY A 1 90 ? 7.115 6.881 -15.364 1.00 88.88 90 GLY A C 1
ATOM 687 O O . GLY A 1 90 ? 6.676 7.422 -14.349 1.00 88.88 90 GLY A O 1
ATOM 688 N N . LYS A 1 91 ? 6.865 7.366 -16.587 1.00 90.19 91 LYS A N 1
ATOM 689 C CA . LYS A 1 91 ? 6.092 8.599 -16.822 1.00 90.19 91 LYS A CA 1
ATOM 690 C C . LYS A 1 91 ? 4.622 8.425 -16.441 1.00 90.19 91 LYS A C 1
ATOM 692 O O . LYS A 1 91 ? 4.096 9.229 -15.682 1.00 90.19 91 LYS A O 1
ATOM 697 N N . GLU A 1 92 ? 3.991 7.367 -16.942 1.00 89.94 92 GLU A N 1
ATOM 698 C CA . GLU A 1 92 ? 2.578 7.070 -16.677 1.00 89.94 92 GLU A CA 1
ATOM 699 C C . GLU A 1 92 ? 2.342 6.769 -15.200 1.00 89.94 92 GLU A C 1
ATOM 701 O O . GLU A 1 92 ? 1.455 7.359 -14.588 1.00 89.94 92 GLU A O 1
ATOM 706 N N . GLY A 1 93 ? 3.209 5.958 -14.589 1.00 90.56 93 GLY A N 1
ATOM 707 C CA . GLY A 1 93 ? 3.103 5.667 -13.167 1.00 90.56 93 GLY A CA 1
ATOM 708 C C . GLY A 1 93 ? 3.315 6.879 -12.284 1.00 90.56 93 GLY A C 1
ATOM 709 O O . GLY A 1 93 ? 2.598 7.043 -11.310 1.00 90.56 93 GLY A O 1
ATOM 710 N N . SER A 1 94 ? 4.231 7.783 -12.638 1.00 92.06 94 SER A N 1
ATOM 711 C CA . SER A 1 94 ? 4.400 9.031 -11.880 1.00 92.06 94 SER A CA 1
ATOM 712 C C . SER A 1 94 ? 3.116 9.862 -11.853 1.00 92.06 94 SER A C 1
ATOM 714 O O . SER A 1 94 ? 2.778 10.416 -10.811 1.00 92.06 94 SER A O 1
ATOM 716 N N . VAL A 1 95 ? 2.392 9.930 -12.975 1.00 93.88 95 VAL A N 1
ATOM 717 C CA . VAL A 1 95 ? 1.101 10.629 -13.055 1.00 93.88 95 VAL A CA 1
ATOM 718 C C . VAL A 1 95 ? 0.038 9.894 -12.241 1.00 93.88 95 VAL A C 1
ATOM 720 O O . VAL A 1 95 ? -0.664 10.525 -11.455 1.00 93.88 95 VAL A O 1
ATOM 723 N N . ALA A 1 96 ? -0.045 8.569 -12.367 1.00 92.38 96 ALA A N 1
ATOM 724 C CA . ALA A 1 96 ? -0.999 7.772 -11.605 1.00 92.38 96 ALA A CA 1
ATOM 725 C C . ALA A 1 96 ? -0.772 7.915 -10.092 1.00 92.38 96 ALA A C 1
ATOM 727 O O . ALA A 1 96 ? -1.703 8.239 -9.368 1.00 92.38 96 ALA A O 1
ATOM 728 N N . LEU A 1 97 ? 0.467 7.784 -9.607 1.00 92.31 97 LEU A N 1
ATOM 729 C CA . LEU A 1 97 ? 0.798 7.941 -8.186 1.00 92.31 97 LEU A CA 1
ATOM 730 C C . LEU A 1 97 ? 0.444 9.334 -7.637 1.00 92.31 97 LEU A C 1
ATOM 732 O O . LEU A 1 97 ? 0.027 9.443 -6.486 1.00 92.31 97 LEU A O 1
ATOM 736 N N . GLN A 1 98 ? 0.578 10.393 -8.444 1.00 93.50 98 GLN A N 1
ATOM 737 C CA . GLN A 1 98 ? 0.131 11.738 -8.057 1.00 93.50 98 GLN A CA 1
ATOM 738 C C . GLN A 1 98 ? -1.390 11.800 -7.897 1.00 93.50 98 GLN A C 1
ATOM 740 O O . GLN A 1 98 ? -1.872 12.312 -6.891 1.00 93.50 98 GLN A O 1
ATOM 745 N N . GLN A 1 99 ? -2.138 11.221 -8.840 1.00 92.50 99 GLN A N 1
ATOM 746 C CA . GLN A 1 99 ? -3.599 11.140 -8.754 1.00 92.50 99 GLN A CA 1
ATOM 747 C C . GLN A 1 99 ? -4.055 10.320 -7.543 1.00 92.50 99 GLN A C 1
ATOM 749 O O . GLN A 1 99 ? -4.995 10.710 -6.858 1.00 92.50 99 GLN A O 1
ATOM 754 N N . LEU A 1 100 ? -3.360 9.221 -7.233 1.00 91.12 100 LEU A N 1
ATOM 755 C CA . LEU A 1 100 ? -3.616 8.422 -6.034 1.00 91.12 100 LEU A CA 1
ATOM 756 C C . LEU A 1 100 ? -3.401 9.224 -4.754 1.00 91.12 100 LEU A C 1
ATOM 758 O O . LEU A 1 100 ? -4.211 9.149 -3.834 1.00 91.12 100 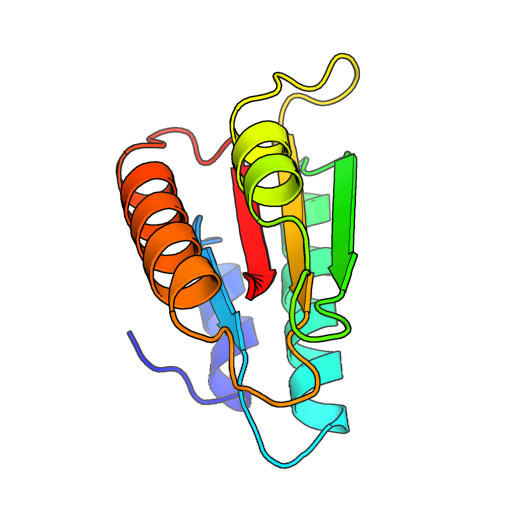LEU A O 1
ATOM 762 N N . ALA A 1 101 ? -2.327 10.012 -4.698 1.00 91.50 101 ALA A N 1
ATOM 763 C CA . ALA A 1 101 ? -2.050 10.860 -3.548 1.00 91.50 101 ALA A CA 1
ATOM 764 C C . ALA A 1 101 ? -3.099 11.962 -3.367 1.00 91.50 101 ALA A C 1
ATOM 766 O O . ALA A 1 101 ? -3.490 12.250 -2.236 1.00 91.50 101 ALA A O 1
ATOM 767 N N . GLU A 1 102 ? -3.579 12.546 -4.462 1.00 91.62 102 GLU A N 1
ATOM 768 C CA . GLU A 1 102 ? -4.643 13.546 -4.426 1.00 91.62 102 GLU A CA 1
ATOM 769 C C . GLU A 1 102 ? -5.983 12.937 -3.994 1.00 91.62 102 GLU A C 1
ATOM 771 O O . GLU A 1 102 ? -6.628 13.464 -3.088 1.00 91.62 102 GLU A O 1
ATOM 776 N N . ALA A 1 103 ? -6.351 11.777 -4.543 1.00 88.56 103 ALA A N 1
ATOM 777 C CA . ALA A 1 103 ? -7.545 11.043 -4.132 1.00 88.56 103 ALA A CA 1
ATOM 778 C C . ALA A 1 103 ? -7.493 10.659 -2.643 1.00 88.56 103 ALA A C 1
ATOM 780 O O . ALA A 1 103 ? -8.444 10.901 -1.905 1.00 88.56 103 ALA A O 1
ATOM 781 N N . ALA A 1 104 ? -6.355 10.141 -2.171 1.00 88.62 104 ALA A N 1
ATOM 782 C CA . ALA A 1 104 ? -6.148 9.794 -0.766 1.00 88.62 104 ALA A CA 1
ATOM 783 C C . ALA A 1 104 ? -6.256 11.006 0.175 1.00 88.62 104 ALA A C 1
ATOM 785 O O . ALA A 1 104 ? -6.660 10.859 1.324 1.00 88.62 104 ALA A O 1
ATOM 786 N N . ALA A 1 105 ? -5.884 12.204 -0.285 1.00 87.56 105 ALA A N 1
ATOM 787 C CA . ALA A 1 105 ? -6.007 13.429 0.502 1.00 87.56 105 ALA A CA 1
ATOM 788 C C . ALA A 1 105 ? -7.456 13.940 0.592 1.00 87.56 105 ALA A C 1
ATOM 790 O O . ALA A 1 105 ? -7.798 14.627 1.555 1.00 87.56 105 ALA A O 1
ATOM 791 N N . GLN A 1 106 ? -8.287 13.625 -0.404 1.00 85.38 106 GLN A N 1
ATOM 792 C CA . GLN A 1 106 ? -9.694 14.028 -0.480 1.00 85.38 106 GLN A CA 1
ATOM 793 C C . GLN A 1 106 ? -10.645 13.011 0.168 1.00 85.38 106 GLN A C 1
ATOM 795 O O . GLN A 1 106 ? -11.768 13.370 0.523 1.00 85.38 106 GLN A O 1
ATOM 800 N N . ASP A 1 107 ? -10.204 11.766 0.352 1.00 81.62 107 ASP A N 1
ATOM 801 C CA . ASP A 1 107 ? -10.960 10.712 1.029 1.00 81.62 107 ASP A CA 1
ATOM 802 C C . ASP A 1 107 ? -11.040 10.975 2.544 1.00 81.62 107 ASP A C 1
ATOM 804 O O . ASP A 1 107 ? -10.203 10.536 3.337 1.00 81.62 107 ASP A O 1
ATOM 808 N N . ALA A 1 108 ? -12.065 11.730 2.944 1.00 69.31 108 ALA A N 1
ATOM 809 C CA . ALA A 1 108 ? -12.296 12.127 4.331 1.00 69.31 108 ALA A CA 1
ATOM 810 C C . ALA A 1 108 ? -12.577 10.939 5.268 1.00 69.31 108 ALA A C 1
ATOM 812 O O . ALA A 1 108 ? -12.306 11.030 6.468 1.00 69.31 108 ALA A O 1
ATOM 813 N N . GLU A 1 109 ? -13.101 9.830 4.740 1.00 74.50 109 GLU A N 1
ATOM 814 C CA . GLU A 1 109 ? -13.424 8.634 5.525 1.00 74.50 109 GLU A CA 1
ATOM 815 C C . GLU A 1 109 ? -12.296 7.593 5.511 1.00 74.50 109 GLU A C 1
ATOM 817 O O . GLU A 1 109 ? -12.311 6.654 6.322 1.00 74.50 109 GLU A O 1
ATOM 822 N N . ALA A 1 110 ? -11.292 7.790 4.645 1.00 79.31 110 ALA A N 1
ATOM 823 C CA . ALA A 1 110 ? -10.255 6.817 4.328 1.00 79.31 110 ALA A CA 1
ATOM 824 C C . ALA A 1 110 ? -10.896 5.449 4.036 1.00 79.31 110 ALA A C 1
ATOM 826 O O . ALA A 1 110 ? -10.635 4.455 4.722 1.00 79.31 110 ALA A O 1
ATOM 827 N N . ALA A 1 111 ? -11.817 5.425 3.074 1.00 82.19 111 ALA A N 1
ATOM 828 C CA . ALA A 1 111 ? -12.417 4.195 2.576 1.00 82.19 111 ALA A CA 1
ATOM 829 C C . ALA A 1 111 ? -11.386 3.358 1.802 1.00 82.19 111 ALA A C 1
ATOM 831 O O . ALA A 1 111 ? -11.457 2.126 1.810 1.00 82.19 111 ALA A O 1
ATOM 832 N N . THR A 1 112 ? -10.392 4.016 1.192 1.00 86.00 112 THR A N 1
ATOM 833 C CA . THR A 1 112 ? -9.303 3.353 0.467 1.00 86.00 112 THR A CA 1
ATOM 834 C C . THR A 1 112 ? -7.934 3.649 1.078 1.00 86.00 112 THR A C 1
ATOM 836 O O . THR A 1 112 ? -7.554 4.802 1.272 1.00 86.00 112 THR A O 1
ATOM 839 N N . LEU A 1 113 ? -7.159 2.591 1.338 1.00 87.50 113 LEU A N 1
ATOM 840 C CA . LEU A 1 113 ? -5.765 2.677 1.780 1.00 87.50 113 LEU A CA 1
ATOM 841 C C . LEU A 1 113 ? -4.814 2.339 0.636 1.00 87.50 113 LEU A C 1
ATOM 843 O O . LEU A 1 113 ? -4.848 1.224 0.120 1.00 87.50 113 LEU A O 1
ATOM 847 N N . TRP A 1 114 ? -3.906 3.254 0.317 1.00 89.62 114 TRP A N 1
ATOM 848 C CA . TRP A 1 114 ? -2.898 3.076 -0.726 1.00 89.62 114 TRP A CA 1
ATOM 849 C C . TRP A 1 114 ? -1.536 2.701 -0.143 1.00 89.62 114 TRP A C 1
ATOM 851 O O . TRP A 1 114 ? -1.006 3.433 0.697 1.00 89.62 114 TRP A O 1
ATOM 861 N N . LEU A 1 115 ? -0.944 1.603 -0.619 1.00 90.00 115 LEU A N 1
ATOM 862 C CA . LEU A 1 115 ? 0.458 1.240 -0.363 1.00 90.00 115 LEU A CA 1
ATOM 863 C C . LEU A 1 115 ? 1.225 1.290 -1.682 1.00 90.00 115 LEU A C 1
ATOM 865 O O . LEU A 1 115 ? 0.779 0.669 -2.640 1.00 90.00 115 LEU A O 1
ATOM 869 N N . VAL A 1 116 ? 2.342 2.013 -1.740 1.00 86.81 116 VAL A N 1
ATOM 870 C CA . VAL A 1 116 ? 3.169 2.190 -2.952 1.00 86.81 116 VAL A CA 1
ATOM 871 C C . VAL A 1 116 ? 4.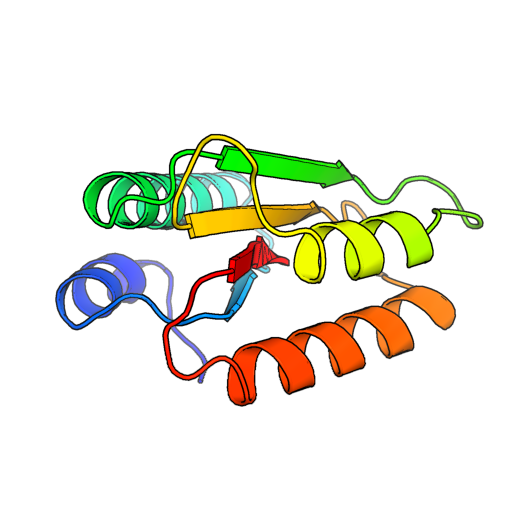616 1.818 -2.678 1.00 86.81 116 VAL A C 1
ATOM 873 O O . VAL A 1 116 ? 5.107 2.225 -1.598 1.00 86.81 116 VAL A O 1
#

Mean predicted aligned error: 4.31 Å

Foldseek 3Di:
DDDDLVCLLVVLVVHQAQEDEADDPDVVSSVVSVVSNVVSCVVVFQPAEDEQEDDDPPRDLVVQLVVLVDCDPPTQAHEYEYHYPVPDLDDVRVVSVVVSVVSSVVPPPSSYHYYD

pLDDT: mean 88.66, std 7.15, range [64.75, 95.88]

Radius of gyration: 13.78 Å; Cα contacts (8 Å, |Δi|>4): 140; chains: 1; bounding box: 37×22×38 Å

Secondary structure (DSSP, 8-state):
----HHHHHHHHHH---SEE----S-HHHHHHHHHHHHHHHHHTTEEEEEEEE--STT--HHHHHHHHHSPPSS-SEEEEEEE-TTS--HHHHHHHHHHHHHHHHH-TT--EEEE-

Solvent-accessible surface area (backbone atoms only — not comparable to full-atom values): 6932 Å² total; per-residue (Å²): 138,89,77,57,78,90,49,46,65,68,44,52,72,77,47,83,68,30,64,47,78,70,84,71,94,49,67,65,62,51,48,53,52,49,50,54,50,51,53,54,38,45,76,72,48,34,71,39,78,50,80,45,71,60,55,78,97,78,50,69,56,63,61,58,56,46,58,73,70,54,77,62,94,86,34,89,17,33,32,42,35,43,41,54,87,82,76,67,62,58,74,67,35,50,52,47,54,49,52,51,52,52,51,36,72,67,42,87,81,48,43,46,34,41,37,63

Nearest PDB structures (foldseek):
  1jqj-assembly2_D  TM=8.977E-01  e=1.110E-07  Escherichia coli
  1jqj-assembly1_C  TM=8.975E-01  e=1.110E-07  Escherichia coli
  1jql-assembly1_B  TM=8.942E-01  e=1.184E-07  Escherichia coli
  8vap-assembly1_A  TM=8.273E-01  e=1.040E-07  Escherichia coli
  3glh-assembly3_K  TM=8.338E-01  e=2.871E-06  Escherichia coli K-12

Sequence (116 aa):
MQLAAAQLQGHLQKGLRPLYALHGDEPLLVQEALDAIRARARELGYGERTVHTVSGAHFDWSAVLAAGQSLSLFADRQMVEVRIPTGKPGKEGSVALQQLAEAAAQDAEAATLWLV